Protein AF-A0A3F2V3H5-F1 (afdb_monomer)

Nearest PDB structures (foldseek):
  3ocj-assembly1_A  TM=2.989E-01  e=2.425E-01  Bordetella parapertussis
  8do6-assembly1_C  TM=6.227E-01  e=7.277E+00  Staphylococcus epidermidis RP62A

Radius of gyration: 15.34 Å; Cα contacts (8 Å, |Δi|>4): 176; chains: 1; bounding box: 36×42×34 Å

Sequence (128 aa):
MSLKWKCINAGDEHVKLETVQACLKQGGKVFFVIPRKYGEFFRNQLKRINRSEVMKVNNASLLDSVFYKFYLTYIFVLDELVSMRCPALGRALFVYHASWRYISTYDGELVEAGTQLKVTYNGKIVNP

Foldseek 3Di:
DDPDQDAAAQLPPPQDLVNVLVSQQQQHKYKFKWFPVCVVVLVVLLVLLVVLVVLVVPDPDPVSVVVSVVSVVVSVVVLVVVCVVTVRSSSVSVSCNVNVVFFPDKDWDADDVRRMIMIMTTGDHDDD

Solvent-accessible surface area (backbone atoms only — not comparable to full-atom values): 7044 Å² total; per-residue (Å²): 134,88,77,76,72,54,73,40,70,60,53,44,84,86,55,50,69,67,57,53,46,52,38,18,34,70,36,13,34,37,29,30,66,33,58,39,92,46,51,64,61,50,57,53,47,53,52,51,52,51,50,50,53,50,50,63,75,68,56,85,50,75,66,57,50,52,54,48,52,55,53,50,51,53,50,50,54,56,45,49,67,48,19,80,79,35,58,44,48,32,51,46,52,50,50,46,67,78,35,46,95,25,47,68,50,73,51,76,45,74,36,79,97,60,55,28,30,37,37,33,41,33,21,29,71,61,82,130

Structure (mmCIF, N/CA/C/O backbone):
data_AF-A0A3F2V3H5-F1
#
_entry.id   AF-A0A3F2V3H5-F1
#
loop_
_atom_site.group_PDB
_atom_site.id
_atom_site.type_symbol
_atom_site.label_atom_id
_atom_site.label_alt_id
_atom_site.label_comp_id
_atom_site.label_asym_id
_atom_site.label_entity_id
_atom_site.label_seq_id
_atom_site.pdbx_PDB_ins_code
_atom_site.Cartn_x
_atom_site.Cartn_y
_atom_site.Cartn_z
_atom_site.occupancy
_atom_site.B_iso_or_equiv
_atom_site.auth_seq_id
_atom_site.auth_comp_id
_atom_site.auth_asym_id
_atom_site.auth_atom_id
_atom_site.pdbx_PDB_model_num
ATOM 1 N N . MET A 1 1 ? -24.491 -17.400 5.958 1.00 38.06 1 MET A N 1
ATOM 2 C CA . MET A 1 1 ? -23.827 -17.573 4.645 1.00 38.06 1 MET A CA 1
ATOM 3 C C . MET A 1 1 ? -22.350 -17.233 4.799 1.00 38.06 1 MET A C 1
ATOM 5 O O . MET A 1 1 ? -22.034 -16.095 5.109 1.00 38.06 1 MET A O 1
ATOM 9 N N . SER A 1 2 ? -21.467 -18.225 4.670 1.00 36.59 2 SER A N 1
ATOM 10 C CA . SER A 1 2 ? -20.007 -18.063 4.756 1.00 36.59 2 SER A CA 1
ATOM 11 C C . SER A 1 2 ? -19.498 -17.352 3.497 1.00 36.59 2 SER A C 1
ATOM 13 O O . SER A 1 2 ? -19.507 -17.928 2.408 1.00 36.59 2 SER A O 1
ATOM 15 N N . LEU A 1 3 ? -19.129 -16.074 3.613 1.00 45.00 3 LEU A N 1
ATOM 16 C CA . LEU A 1 3 ? -18.491 -15.335 2.525 1.00 45.00 3 LEU A CA 1
ATOM 17 C C . LEU A 1 3 ? -17.091 -15.922 2.311 1.00 45.00 3 LEU A C 1
ATOM 19 O O . LEU A 1 3 ? -16.184 -15.708 3.111 1.00 45.00 3 LEU A O 1
ATOM 23 N N . LYS A 1 4 ? -16.924 -16.691 1.226 1.00 49.81 4 LYS A N 1
ATOM 24 C CA . LYS A 1 4 ? -15.611 -17.096 0.708 1.00 49.81 4 LYS A CA 1
ATOM 25 C C . LYS A 1 4 ? -14.751 -15.840 0.562 1.00 49.81 4 LYS A C 1
ATOM 27 O O . LYS 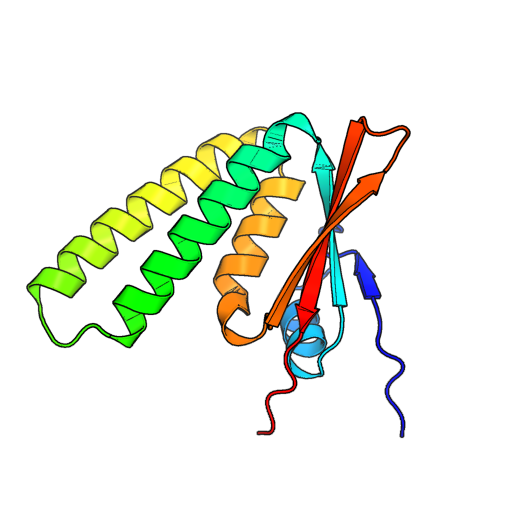A 1 4 ? -15.089 -14.95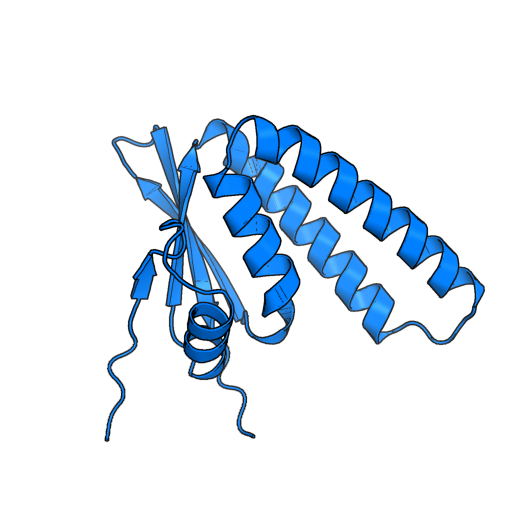1 -0.216 1.00 49.81 4 LYS A O 1
ATOM 32 N N . TRP A 1 5 ? -13.663 -15.792 1.320 1.00 54.19 5 TRP A N 1
ATOM 33 C CA . TRP A 1 5 ? -12.692 -14.707 1.403 1.00 54.19 5 TRP A CA 1
ATOM 34 C C . TRP A 1 5 ? -12.069 -14.457 0.028 1.00 54.19 5 TRP A C 1
ATOM 36 O O . TRP A 1 5 ? -11.098 -15.103 -0.365 1.00 54.19 5 TRP A O 1
ATOM 46 N N . LYS A 1 6 ? -12.692 -13.569 -0.754 1.00 72.56 6 LYS A N 1
ATOM 47 C CA . LYS A 1 6 ? -12.239 -13.228 -2.101 1.00 72.56 6 LYS A CA 1
ATOM 48 C C . LYS A 1 6 ? -10.897 -12.510 -1.987 1.00 72.56 6 LYS A C 1
ATOM 50 O O . LYS A 1 6 ? -10.797 -11.471 -1.343 1.00 72.56 6 LYS A O 1
ATOM 55 N N . CYS A 1 7 ? -9.875 -13.084 -2.610 1.00 81.69 7 CYS A N 1
ATOM 56 C CA . CYS A 1 7 ? -8.646 -12.378 -2.931 1.00 81.69 7 CYS A CA 1
ATOM 57 C C . CYS A 1 7 ? -8.885 -11.636 -4.252 1.00 81.69 7 CYS A C 1
ATOM 59 O O . CYS A 1 7 ? -9.161 -12.283 -5.262 1.00 81.69 7 CYS A O 1
ATOM 61 N N . ILE A 1 8 ? -8.864 -10.304 -4.238 1.00 87.31 8 ILE A N 1
ATOM 62 C CA . ILE A 1 8 ? -9.191 -9.475 -5.411 1.00 87.31 8 ILE A CA 1
ATOM 63 C C . ILE A 1 8 ? -7.911 -8.858 -5.974 1.00 87.31 8 ILE A C 1
ATOM 65 O O . ILE A 1 8 ? -7.131 -8.275 -5.222 1.00 87.31 8 ILE A O 1
ATOM 69 N N . ASN A 1 9 ? -7.713 -8.940 -7.292 1.00 87.88 9 ASN A N 1
ATOM 70 C CA . ASN A 1 9 ? -6.690 -8.147 -7.971 1.00 87.88 9 ASN A CA 1
ATOM 71 C C . ASN A 1 9 ? -7.170 -6.693 -8.062 1.00 87.88 9 ASN A C 1
ATOM 73 O O . ASN A 1 9 ? -7.990 -6.363 -8.911 1.00 87.88 9 ASN A O 1
ATOM 77 N N . ALA A 1 10 ? -6.687 -5.831 -7.173 1.00 83.38 10 ALA A N 1
ATOM 78 C CA . ALA A 1 10 ? -7.055 -4.418 -7.145 1.00 83.38 10 ALA A CA 1
ATOM 79 C C . ALA A 1 10 ? -6.167 -3.554 -8.062 1.00 83.38 10 ALA A C 1
ATOM 81 O O . ALA A 1 10 ? -6.391 -2.347 -8.171 1.00 83.38 10 ALA A O 1
ATOM 82 N N . GLY A 1 11 ? -5.186 -4.164 -8.741 1.00 78.81 11 GLY A N 1
ATOM 83 C CA . GLY A 1 11 ? -4.426 -3.529 -9.817 1.00 78.81 11 GLY A CA 1
ATOM 84 C C . GLY A 1 11 ? -5.246 -3.295 -11.090 1.00 78.81 11 GLY A C 1
ATOM 85 O O . GLY A 1 11 ? -4.874 -2.438 -11.881 1.00 78.81 11 GLY A O 1
ATOM 86 N N . ASP A 1 12 ? -6.366 -4.003 -11.261 1.00 78.25 12 ASP A N 1
ATOM 87 C CA . ASP A 1 12 ? -7.325 -3.763 -12.342 1.00 78.25 12 ASP A CA 1
ATOM 88 C C . ASP A 1 12 ? -8.042 -2.422 -12.113 1.00 78.25 12 ASP A C 1
ATOM 90 O O . ASP A 1 12 ? -8.656 -2.197 -11.061 1.00 78.25 12 ASP A O 1
ATOM 94 N N . GLU A 1 13 ? -7.940 -1.518 -13.088 1.00 70.31 13 GLU A N 1
ATOM 95 C CA . GLU A 1 13 ? -8.493 -0.164 -13.044 1.00 70.31 13 GLU A CA 1
ATOM 96 C C . GLU A 1 13 ? -10.020 -0.149 -12.884 1.00 70.31 13 GLU A C 1
ATOM 98 O O . GLU A 1 13 ? -10.563 0.786 -12.289 1.00 70.31 13 GLU A O 1
ATOM 103 N N . HIS A 1 14 ? -10.709 -1.212 -13.311 1.00 80.38 14 HIS A N 1
ATOM 104 C CA . HIS A 1 14 ? -12.164 -1.339 -13.214 1.00 80.38 14 HIS A CA 1
ATOM 105 C C . HIS A 1 14 ? -12.663 -1.648 -11.796 1.00 80.38 14 HIS A C 1
ATOM 107 O O . HIS A 1 14 ? -13.850 -1.476 -11.499 1.00 80.38 14 HIS A O 1
ATOM 113 N N . VAL A 1 15 ? -11.782 -2.085 -10.892 1.00 85.12 15 VAL A N 1
ATOM 114 C CA . VAL A 1 15 ? -12.157 -2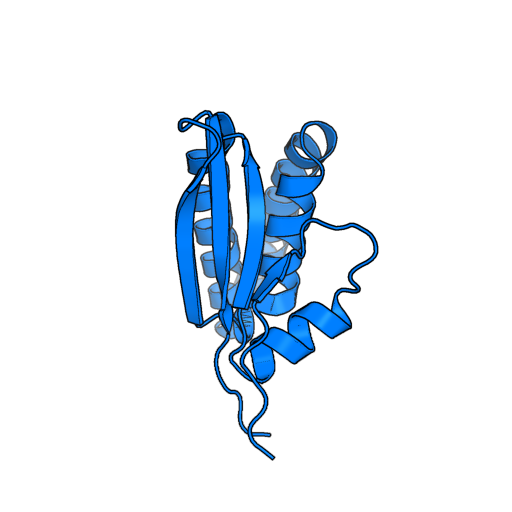.357 -9.500 1.00 85.12 15 VAL A CA 1
ATOM 115 C C . VAL A 1 15 ? -12.355 -1.034 -8.759 1.00 85.12 15 VAL A C 1
ATOM 117 O O . VAL A 1 15 ? -11.444 -0.227 -8.629 1.00 85.12 15 VAL A O 1
ATOM 120 N N . LYS A 1 16 ? -13.546 -0.767 -8.230 1.00 90.31 16 LYS A N 1
ATOM 121 C CA . LYS A 1 16 ? -13.787 0.497 -7.517 1.00 90.31 16 LYS A CA 1
ATOM 122 C C . LYS A 1 16 ? -13.207 0.470 -6.099 1.00 90.31 16 LYS A C 1
ATOM 124 O O . LYS A 1 16 ? -13.179 -0.586 -5.459 1.00 90.31 16 LYS A O 1
ATOM 129 N N . LEU A 1 17 ? -12.794 1.628 -5.577 1.00 90.44 17 LEU A N 1
ATOM 130 C CA . LEU A 1 17 ? -12.239 1.747 -4.222 1.00 90.44 17 LEU A CA 1
ATOM 131 C C . LEU A 1 17 ? -13.226 1.242 -3.158 1.00 90.44 17 LEU A C 1
ATOM 133 O O . LEU A 1 17 ? -12.823 0.567 -2.214 1.00 90.44 17 LEU A O 1
ATOM 137 N N . GLU A 1 18 ? -14.522 1.489 -3.337 1.00 91.62 18 GLU A N 1
ATOM 138 C CA . GLU A 1 18 ? -15.573 1.031 -2.426 1.00 91.62 18 GLU A CA 1
ATOM 139 C C . GLU A 1 18 ? -15.620 -0.499 -2.352 1.00 91.62 18 GLU A C 1
ATOM 141 O O . GLU A 1 18 ? -15.839 -1.068 -1.282 1.00 91.62 18 GLU A O 1
ATOM 146 N N . THR A 1 19 ? -15.354 -1.181 -3.472 1.00 91.19 19 THR A N 1
ATOM 147 C CA . THR A 1 19 ? -15.289 -2.652 -3.524 1.00 91.19 19 THR A CA 1
ATOM 148 C C . THR A 1 19 ? -14.077 -3.168 -2.754 1.00 91.19 19 THR A C 1
ATOM 150 O O . THR A 1 19 ? -14.185 -4.132 -1.994 1.00 91.19 19 THR A O 1
ATOM 153 N N . VAL A 1 20 ? -12.932 -2.498 -2.901 1.00 91.81 20 VAL A N 1
ATOM 154 C CA . VAL A 1 20 ? -11.706 -2.814 -2.157 1.00 91.81 20 VAL A CA 1
ATOM 155 C C . VAL A 1 20 ? -11.916 -2.635 -0.655 1.00 91.81 20 VAL A C 1
ATOM 157 O O . VAL A 1 20 ? -11.626 -3.543 0.123 1.00 91.81 20 VAL A O 1
ATOM 160 N N . GLN A 1 21 ? -12.477 -1.499 -0.242 1.00 92.50 21 GLN A N 1
ATOM 161 C CA . GLN A 1 21 ? -12.753 -1.213 1.162 1.00 92.50 21 GLN A CA 1
ATOM 162 C C . GLN A 1 21 ? -13.772 -2.189 1.756 1.00 92.50 21 GLN A C 1
ATOM 164 O O . GLN A 1 21 ? -13.579 -2.650 2.878 1.00 92.50 21 GLN A O 1
ATOM 169 N N . ALA A 1 22 ? -14.836 -2.533 1.023 1.00 90.25 22 ALA A N 1
ATOM 170 C CA . ALA A 1 22 ? -15.811 -3.527 1.467 1.00 90.25 22 ALA A CA 1
ATOM 171 C C . ALA A 1 22 ? -15.161 -4.905 1.673 1.00 90.25 22 ALA A C 1
ATOM 173 O O . ALA A 1 22 ? -15.390 -5.536 2.703 1.00 90.25 22 ALA A O 1
ATOM 174 N N . CYS A 1 23 ? -14.299 -5.332 0.741 1.00 90.88 23 CYS A N 1
ATOM 175 C CA . CYS A 1 23 ? -13.525 -6.566 0.869 1.00 90.88 23 CYS A CA 1
ATOM 176 C C . CYS A 1 23 ? -12.652 -6.549 2.134 1.00 90.88 23 CYS A C 1
ATOM 178 O O . CYS A 1 23 ? -12.738 -7.458 2.958 1.00 90.88 23 CYS A O 1
ATOM 180 N N . LEU A 1 24 ? -11.871 -5.482 2.334 1.00 92.25 24 LEU A N 1
ATOM 181 C CA . LEU A 1 24 ? -10.971 -5.341 3.482 1.00 92.25 24 LEU A CA 1
ATOM 182 C C . LEU A 1 24 ? -11.717 -5.279 4.826 1.00 92.25 24 LEU A C 1
ATOM 184 O O . LEU A 1 24 ? -11.283 -5.916 5.782 1.00 92.25 24 LEU A O 1
ATOM 188 N N . LYS A 1 25 ? -12.861 -4.583 4.905 1.00 91.06 25 LYS A N 1
ATOM 189 C CA . LYS A 1 25 ? -13.711 -4.510 6.115 1.00 91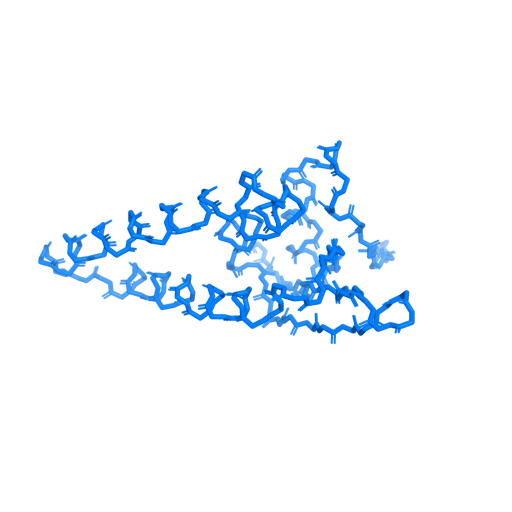.06 25 LYS A CA 1
ATOM 190 C C . LYS A 1 25 ? -14.278 -5.863 6.533 1.00 91.06 25 LYS A C 1
ATOM 192 O O . LYS A 1 25 ? -14.479 -6.107 7.718 1.00 91.06 25 LYS A O 1
ATOM 197 N N . GLN A 1 26 ? -14.531 -6.736 5.561 1.00 89.12 26 GLN A N 1
ATOM 198 C CA . GLN A 1 26 ? -14.965 -8.115 5.789 1.00 89.12 26 GLN A CA 1
ATOM 199 C C . GLN A 1 26 ? -13.779 -9.056 6.062 1.00 89.12 26 GLN A C 1
ATOM 201 O O . GLN A 1 26 ? -13.965 -10.262 6.181 1.00 89.12 26 GLN A O 1
ATOM 206 N N . GLY A 1 27 ? -12.561 -8.508 6.155 1.00 88.56 27 GLY A N 1
ATOM 207 C CA . GLY A 1 27 ? -11.316 -9.231 6.386 1.00 88.56 27 GLY A CA 1
ATOM 208 C C . GLY A 1 27 ? -10.736 -9.928 5.143 1.00 88.56 27 GLY A C 1
ATOM 209 O O . GLY A 1 27 ? -9.753 -10.662 5.246 1.00 88.56 27 GLY A O 1
ATOM 210 N N . GLY A 1 28 ? -11.309 -9.699 3.960 1.00 91.38 28 GLY A N 1
ATOM 211 C CA . GLY A 1 28 ? -10.811 -10.229 2.693 1.00 91.38 28 GLY A CA 1
ATOM 212 C C . GLY A 1 28 ? -9.409 -9.728 2.328 1.00 91.38 28 GLY A C 1
ATOM 213 O O . GLY A 1 28 ? -8.784 -8.949 3.049 1.00 91.38 28 GLY A O 1
ATOM 214 N N . LYS A 1 29 ? -8.897 -10.187 1.184 1.00 92.81 29 LYS A N 1
ATOM 215 C CA . LYS A 1 29 ? -7.551 -9.839 0.710 1.00 92.81 29 LYS A CA 1
ATOM 216 C C . LYS A 1 29 ? -7.635 -9.080 -0.603 1.00 92.81 29 LYS A C 1
ATOM 218 O O . LYS A 1 29 ? -8.435 -9.423 -1.474 1.00 92.81 29 LYS A O 1
ATOM 223 N N . VAL A 1 30 ? -6.783 -8.080 -0.778 1.00 93.62 30 VAL A N 1
ATOM 224 C CA . VAL A 1 30 ? -6.606 -7.416 -2.075 1.00 93.62 30 VAL A CA 1
ATOM 225 C C . VAL A 1 30 ? -5.138 -7.402 -2.435 1.00 93.62 30 VAL A C 1
ATOM 227 O O . VAL A 1 30 ? -4.301 -7.220 -1.558 1.00 93.62 30 VAL A O 1
ATOM 230 N N . PHE A 1 31 ? -4.813 -7.613 -3.704 1.00 94.38 31 PHE A N 1
ATOM 231 C CA . PHE A 1 31 ? -3.429 -7.619 -4.149 1.00 94.38 31 PHE A CA 1
ATOM 232 C C . PHE A 1 31 ? -3.189 -6.720 -5.354 1.00 94.38 31 PHE A C 1
ATOM 234 O O . PHE A 1 31 ? -4.093 -6.435 -6.138 1.00 94.38 31 PHE A O 1
ATOM 241 N N . PHE A 1 32 ? -1.935 -6.309 -5.480 1.00 94.12 32 PHE A N 1
ATOM 242 C CA . PHE A 1 32 ? -1.383 -5.509 -6.561 1.00 94.12 32 PHE A CA 1
ATOM 243 C C . PHE A 1 32 ? -0.108 -6.180 -7.035 1.00 94.12 32 PHE A C 1
ATOM 245 O O . PHE A 1 32 ? 0.636 -6.737 -6.229 1.00 94.12 32 PHE A O 1
ATOM 252 N N . VAL A 1 33 ? 0.171 -6.093 -8.326 1.00 94.06 33 VAL A N 1
ATOM 253 C CA . VAL A 1 33 ? 1.433 -6.561 -8.889 1.00 94.06 33 VAL A CA 1
ATOM 254 C C . VAL A 1 33 ? 2.215 -5.340 -9.345 1.00 94.06 33 VAL A C 1
ATOM 256 O O . VAL A 1 33 ? 1.730 -4.551 -10.152 1.00 94.06 33 VAL A O 1
ATOM 259 N N . ILE A 1 34 ? 3.404 -5.150 -8.776 1.00 93.56 34 ILE A N 1
ATOM 260 C CA . ILE A 1 34 ? 4.277 -4.009 -9.065 1.00 93.56 34 ILE A CA 1
ATOM 261 C C . ILE A 1 34 ? 5.671 -4.494 -9.478 1.00 93.56 34 ILE A C 1
ATOM 263 O O . ILE A 1 34 ? 6.109 -5.558 -9.039 1.00 93.56 34 ILE A O 1
ATOM 267 N N . PRO A 1 35 ? 6.431 -3.725 -10.275 1.00 93.38 35 PRO A N 1
ATOM 268 C CA . PRO A 1 35 ? 7.812 -4.079 -10.586 1.00 93.38 35 PRO A CA 1
ATOM 269 C C . PRO A 1 35 ? 8.677 -4.135 -9.320 1.00 93.38 35 PRO A C 1
ATOM 271 O O . PRO A 1 35 ? 8.663 -3.204 -8.508 1.00 93.38 35 PRO A O 1
ATOM 274 N N . ARG A 1 36 ? 9.502 -5.181 -9.175 1.00 93.12 36 ARG A N 1
ATOM 275 C CA . ARG A 1 36 ? 10.337 -5.405 -7.978 1.00 93.12 36 ARG A CA 1
ATOM 276 C C . ARG A 1 36 ? 11.243 -4.222 -7.640 1.00 93.12 36 ARG A C 1
ATOM 278 O O . ARG A 1 36 ? 11.458 -3.948 -6.460 1.00 93.12 36 ARG A O 1
ATOM 285 N N . LYS A 1 37 ? 11.738 -3.496 -8.652 1.00 93.19 37 LYS A N 1
ATOM 286 C CA . LYS A 1 37 ? 12.592 -2.305 -8.474 1.00 93.19 37 LYS A CA 1
ATOM 287 C C . LYS A 1 37 ? 11.959 -1.220 -7.592 1.00 93.19 37 LYS A C 1
ATOM 289 O O . LYS A 1 37 ? 12.683 -0.428 -7.005 1.00 93.19 37 LYS A O 1
ATOM 294 N N . TYR A 1 38 ? 10.630 -1.200 -7.464 1.00 91.94 38 TYR A N 1
ATOM 295 C CA . TYR A 1 38 ? 9.917 -0.256 -6.604 1.00 91.94 38 TYR A CA 1
ATOM 296 C C . TYR A 1 38 ? 9.587 -0.802 -5.210 1.00 91.94 38 TYR A C 1
ATOM 298 O O . TYR A 1 38 ? 9.021 -0.074 -4.400 1.00 91.94 38 TYR A O 1
ATOM 306 N N . GLY A 1 39 ? 9.933 -2.053 -4.894 1.00 90.62 39 GLY A N 1
ATOM 307 C CA . GLY A 1 39 ? 9.538 -2.692 -3.636 1.00 90.62 39 GLY A CA 1
ATOM 308 C C . GLY A 1 39 ? 10.055 -1.968 -2.388 1.00 90.62 39 GLY A C 1
ATOM 309 O O . GLY A 1 39 ? 9.341 -1.863 -1.394 1.00 90.62 39 GLY A O 1
ATOM 310 N N . GLU A 1 40 ? 11.274 -1.424 -2.430 1.00 91.06 40 GLU A N 1
ATOM 311 C CA . GLU A 1 40 ? 11.814 -0.640 -1.315 1.00 91.06 40 GLU A CA 1
ATOM 312 C C . GLU A 1 40 ? 11.121 0.719 -1.169 1.00 91.06 40 GLU A C 1
ATOM 314 O O . GLU A 1 40 ? 10.697 1.073 -0.067 1.00 91.06 40 GLU A O 1
ATOM 319 N N . PHE A 1 41 ? 10.944 1.445 -2.277 1.00 90.75 41 PHE A N 1
ATOM 320 C CA . PHE A 1 41 ? 10.195 2.703 -2.296 1.00 90.75 41 PHE A CA 1
ATOM 321 C C . PHE A 1 41 ? 8.788 2.510 -1.726 1.00 90.75 41 PHE A C 1
ATOM 323 O O . PHE A 1 41 ? 8.380 3.240 -0.827 1.00 90.75 41 PHE A O 1
ATOM 330 N N . PHE A 1 42 ? 8.093 1.470 -2.188 1.00 91.69 42 PHE A N 1
ATOM 331 C CA . PHE A 1 42 ? 6.767 1.100 -1.721 1.00 91.69 42 PHE A CA 1
ATOM 332 C C . PHE A 1 42 ? 6.735 0.890 -0.200 1.00 91.69 42 PHE A C 1
ATOM 334 O O . PHE A 1 42 ? 5.957 1.543 0.492 1.00 91.69 42 PHE A O 1
ATOM 341 N N . ARG A 1 43 ? 7.636 0.064 0.355 1.00 91.44 43 ARG A N 1
ATOM 342 C CA . ARG A 1 43 ? 7.727 -0.156 1.814 1.00 91.44 43 ARG A CA 1
ATOM 343 C C . ARG A 1 43 ? 7.995 1.132 2.590 1.00 91.44 43 ARG A C 1
ATOM 345 O O . ARG A 1 43 ? 7.429 1.331 3.665 1.00 91.44 43 ARG A O 1
ATOM 352 N N . ASN A 1 44 ? 8.857 1.999 2.066 1.00 91.44 44 ASN A N 1
ATOM 353 C CA . ASN A 1 44 ? 9.154 3.282 2.695 1.00 91.44 44 ASN A CA 1
ATOM 354 C C . ASN A 1 44 ? 7.940 4.218 2.671 1.00 91.44 44 ASN A C 1
ATOM 356 O O . ASN A 1 44 ? 7.689 4.889 3.671 1.00 91.44 44 ASN A O 1
ATOM 360 N N . GLN A 1 45 ? 7.147 4.216 1.598 1.00 90.75 45 GLN A N 1
ATOM 361 C CA . GLN A 1 45 ? 5.905 4.988 1.551 1.00 90.75 45 GLN A CA 1
ATOM 362 C C . GLN A 1 45 ? 4.850 4.458 2.515 1.00 90.75 45 GLN A C 1
ATOM 364 O O . GLN A 1 45 ? 4.272 5.248 3.256 1.00 90.75 45 GLN A O 1
ATOM 369 N N . LEU A 1 46 ? 4.679 3.137 2.633 1.00 91.06 46 LEU A N 1
ATOM 370 C CA . LEU A 1 46 ? 3.767 2.574 3.636 1.00 91.06 46 LEU A CA 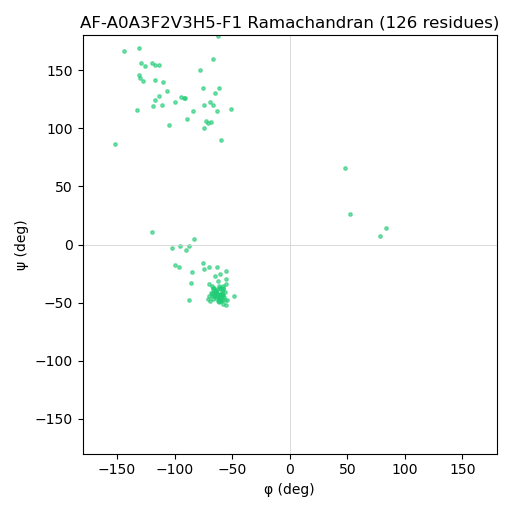1
ATOM 371 C C . LEU A 1 46 ? 4.120 3.033 5.058 1.00 91.06 46 LEU A C 1
ATOM 373 O O . LEU A 1 46 ? 3.231 3.372 5.837 1.00 91.06 46 LEU A O 1
ATOM 377 N N . LYS A 1 47 ? 5.417 3.090 5.394 1.00 91.06 47 LYS A N 1
ATOM 378 C CA . LYS A 1 47 ? 5.888 3.604 6.691 1.00 91.06 47 LYS A CA 1
ATOM 379 C C . LYS A 1 47 ? 5.554 5.086 6.880 1.00 91.06 47 LYS A C 1
ATOM 381 O O . LYS A 1 47 ? 5.155 5.473 7.977 1.00 91.06 47 LYS A O 1
ATOM 386 N N . ARG A 1 48 ? 5.711 5.906 5.837 1.00 90.31 48 ARG A N 1
ATOM 387 C CA . ARG A 1 48 ? 5.392 7.343 5.869 1.00 90.31 48 ARG A CA 1
ATOM 388 C C . ARG A 1 48 ? 3.893 7.581 6.032 1.00 90.31 48 ARG A C 1
ATOM 390 O O . ARG A 1 48 ? 3.518 8.329 6.927 1.00 90.31 48 ARG A O 1
ATOM 397 N N . ILE A 1 49 ? 3.062 6.875 5.261 1.00 88.69 49 ILE A N 1
ATOM 398 C CA . ILE A 1 49 ? 1.596 6.921 5.370 1.00 88.69 49 ILE A CA 1
ATOM 399 C C . ILE A 1 49 ? 1.148 6.454 6.761 1.00 88.69 49 ILE A C 1
ATOM 401 O O . ILE A 1 49 ? 0.324 7.092 7.406 1.00 88.69 49 ILE A O 1
ATOM 405 N N . ASN A 1 50 ? 1.731 5.371 7.283 1.00 88.06 50 ASN A N 1
ATOM 406 C CA . ASN A 1 50 ? 1.415 4.904 8.632 1.00 88.06 50 ASN A CA 1
ATOM 407 C C . ASN A 1 50 ? 1.749 5.970 9.688 1.00 88.06 50 ASN A C 1
ATOM 409 O O . ASN A 1 50 ? 0.952 6.244 10.579 1.00 88.06 50 ASN A O 1
ATOM 413 N N . ARG A 1 51 ? 2.912 6.622 9.564 1.00 86.81 51 ARG A N 1
ATOM 414 C CA . ARG A 1 51 ? 3.300 7.722 10.453 1.00 86.81 51 ARG A CA 1
ATOM 415 C C . ARG A 1 51 ? 2.338 8.907 10.341 1.00 86.81 51 ARG A C 1
ATOM 417 O O . ARG A 1 51 ? 1.962 9.451 11.376 1.00 86.81 51 ARG A O 1
ATOM 424 N N . SER A 1 52 ? 1.931 9.300 9.132 1.00 85.50 52 SER A N 1
ATOM 425 C CA . SER A 1 52 ? 1.005 10.422 8.940 1.00 85.50 52 SER A CA 1
ATOM 426 C C . SER A 1 52 ? -0.381 10.125 9.508 1.00 85.50 52 SER A C 1
ATOM 428 O O . SER A 1 52 ? -0.940 10.974 10.196 1.00 85.50 52 SER A O 1
ATOM 430 N N . GLU A 1 53 ? -0.920 8.924 9.292 1.00 84.19 53 GLU A N 1
ATOM 431 C CA . GLU A 1 53 ? -2.219 8.524 9.849 1.00 84.19 53 GLU A CA 1
ATOM 432 C C . GLU A 1 53 ? -2.183 8.437 11.383 1.00 84.19 53 GLU A C 1
ATOM 434 O O . GLU A 1 53 ? -3.119 8.881 12.047 1.00 84.19 53 GLU A O 1
ATOM 439 N N . VAL A 1 54 ? -1.077 7.966 11.971 1.00 83.75 54 VAL A N 1
ATOM 440 C CA . VAL A 1 54 ? -0.883 7.986 13.432 1.00 83.75 54 VAL A CA 1
ATOM 441 C C . VAL A 1 54 ? -0.802 9.420 13.968 1.00 83.75 54 VAL A C 1
ATOM 443 O O . VAL A 1 54 ? -1.463 9.731 14.957 1.00 83.75 54 VAL A O 1
ATOM 446 N N . MET A 1 55 ? -0.054 10.315 13.311 1.00 80.50 55 MET A N 1
ATOM 447 C CA . MET A 1 55 ? -0.010 11.737 13.686 1.00 80.50 55 MET A CA 1
ATOM 448 C C . MET A 1 55 ? -1.403 12.372 13.625 1.00 80.50 55 MET A C 1
ATOM 450 O O . MET A 1 55 ? -1.805 13.059 14.556 1.00 80.50 55 MET A O 1
ATOM 454 N N . LYS A 1 56 ? -2.178 12.086 12.574 1.00 80.88 56 LYS A N 1
ATOM 455 C CA . LYS A 1 56 ? -3.555 12.573 12.422 1.00 80.88 56 LYS A CA 1
ATOM 456 C C . LYS A 1 56 ? -4.462 12.134 13.569 1.00 80.88 56 LYS A C 1
ATOM 458 O O . LYS A 1 56 ? -5.240 12.944 14.057 1.00 80.88 56 LYS A O 1
ATOM 463 N N . VAL A 1 57 ? -4.393 10.863 13.969 1.00 80.69 57 VAL A N 1
ATOM 464 C CA . VAL A 1 57 ? -5.217 10.316 15.061 1.00 80.69 57 VAL A CA 1
ATOM 465 C C . VAL A 1 57 ? -4.834 10.924 16.411 1.00 80.69 57 VAL A C 1
ATOM 467 O O . VAL A 1 57 ? -5.714 11.178 17.227 1.00 80.69 57 VAL A O 1
ATOM 470 N N . ASN A 1 58 ? -3.548 11.195 16.627 1.00 75.06 58 ASN A N 1
ATOM 471 C CA . ASN A 1 58 ? -3.031 11.702 17.899 1.00 75.06 58 ASN A CA 1
ATOM 472 C C . ASN A 1 58 ? -3.008 13.240 18.000 1.00 75.06 58 ASN A C 1
ATOM 474 O O . ASN A 1 58 ? -2.645 13.774 19.047 1.00 75.06 58 ASN A O 1
ATOM 478 N N . ASN A 1 59 ? -3.356 13.964 16.933 1.00 67.50 59 ASN A N 1
ATOM 479 C CA . ASN A 1 59 ? -3.201 15.417 16.862 1.00 67.50 59 ASN A CA 1
ATOM 480 C C . ASN A 1 59 ? -4.192 16.163 17.768 1.00 67.50 59 ASN A C 1
ATOM 482 O O . ASN A 1 59 ? -5.358 16.335 17.417 1.00 67.50 59 ASN A O 1
ATOM 486 N N . ALA A 1 60 ? -3.690 16.681 18.893 1.00 60.50 60 ALA A N 1
ATOM 487 C CA . ALA A 1 60 ? -4.423 17.569 19.798 1.00 60.50 60 ALA A CA 1
ATOM 488 C C . ALA A 1 60 ? -4.082 19.064 19.606 1.00 60.50 60 ALA A C 1
ATOM 490 O O . ALA A 1 60 ? -4.850 19.918 20.045 1.00 60.50 60 ALA A O 1
ATOM 491 N N . SER A 1 61 ? -2.955 19.401 18.956 1.00 73.44 61 SER A N 1
ATOM 492 C CA . SER A 1 61 ? -2.452 20.781 18.842 1.00 73.44 61 SER A CA 1
ATOM 493 C C . SER A 1 61 ? -2.479 21.343 17.410 1.00 73.44 61 SER A C 1
ATOM 495 O O . SER A 1 61 ? -2.422 20.618 16.412 1.00 73.44 61 SER A O 1
ATOM 497 N N . LEU A 1 62 ? -2.557 22.675 17.301 1.00 70.50 62 LEU A N 1
ATOM 498 C CA . LEU A 1 62 ? -2.654 23.396 16.025 1.00 70.50 62 LEU A CA 1
ATOM 499 C C . LEU A 1 62 ? -1.348 23.341 15.207 1.00 70.50 62 LEU A C 1
ATOM 501 O O . LEU A 1 62 ? -1.393 23.257 13.980 1.00 70.50 62 LEU A O 1
ATOM 505 N N . LEU A 1 63 ? -0.191 23.339 15.878 1.00 71.81 63 LEU A N 1
ATOM 506 C CA . LEU A 1 63 ? 1.128 23.223 15.244 1.00 71.81 63 LEU A CA 1
ATOM 507 C C . LEU A 1 63 ? 1.334 21.839 14.624 1.00 71.81 63 LEU A C 1
ATOM 509 O O . LEU A 1 63 ? 1.743 21.740 13.465 1.00 71.81 63 LEU A O 1
ATOM 513 N N . ASP A 1 64 ? 0.967 20.776 15.340 1.00 70.19 64 ASP A N 1
ATOM 514 C CA . ASP A 1 64 ? 1.088 19.411 14.823 1.00 70.19 64 ASP A CA 1
ATOM 515 C C . ASP A 1 64 ? 0.161 19.173 13.617 1.00 70.19 64 ASP A C 1
ATOM 517 O O . ASP A 1 64 ? 0.477 18.391 12.719 1.00 70.19 64 ASP A O 1
ATOM 521 N N . SER A 1 65 ? -0.957 19.907 13.532 1.00 74.69 65 SER A N 1
ATOM 522 C CA . SER A 1 65 ? -1.846 19.921 12.362 1.00 74.69 65 SER A CA 1
ATOM 523 C C . SER A 1 65 ? -1.191 20.550 11.126 1.00 74.69 65 SER A C 1
ATOM 525 O O . SER A 1 65 ? -1.352 20.047 10.011 1.00 74.69 65 SER A O 1
ATOM 527 N N . VAL A 1 66 ? -0.406 21.618 11.301 1.00 80.88 66 VAL A N 1
ATOM 528 C CA . VAL A 1 66 ? 0.340 22.259 10.205 1.00 80.88 66 VAL A CA 1
ATOM 529 C C . VAL A 1 66 ? 1.466 21.350 9.715 1.00 80.88 66 VAL A C 1
ATOM 531 O O . VAL A 1 66 ? 1.551 21.084 8.514 1.00 80.88 66 VAL A O 1
ATOM 534 N N . PHE A 1 67 ? 2.280 20.805 10.625 1.00 78.62 67 PHE A N 1
ATOM 535 C CA . PHE A 1 67 ? 3.329 19.842 10.267 1.00 78.62 67 PHE A CA 1
ATOM 536 C C . PHE A 1 67 ? 2.757 18.602 9.579 1.00 78.62 67 PHE A C 1
ATOM 538 O O . PHE A 1 67 ? 3.303 18.154 8.571 1.00 78.62 67 PHE A O 1
ATOM 545 N N . TYR A 1 68 ? 1.625 18.090 10.069 1.00 81.81 68 TYR A N 1
ATOM 546 C CA . TYR A 1 68 ? 0.895 17.004 9.422 1.00 81.81 68 TYR A CA 1
ATOM 547 C C . TYR A 1 68 ? 0.526 17.346 7.972 1.00 81.81 68 TYR A C 1
ATOM 549 O O . TYR A 1 68 ? 0.798 16.549 7.077 1.00 81.81 68 TYR A O 1
ATOM 557 N N . LYS A 1 69 ? -0.037 18.534 7.713 1.00 82.94 69 LYS A N 1
ATOM 558 C CA . LYS A 1 69 ? -0.408 18.958 6.352 1.00 82.94 69 LYS A CA 1
ATOM 559 C C . LYS A 1 69 ? 0.804 19.044 5.423 1.00 82.94 69 LYS A C 1
ATOM 561 O O . LYS A 1 69 ? 0.744 18.515 4.319 1.00 82.94 69 LYS A O 1
ATOM 566 N N . PHE A 1 70 ? 1.910 19.648 5.867 1.00 85.12 70 PHE A N 1
ATOM 567 C CA . PHE A 1 70 ? 3.143 19.702 5.070 1.00 85.12 70 PHE A CA 1
ATOM 568 C C . PHE A 1 70 ? 3.699 18.306 4.771 1.00 85.12 70 PHE A C 1
ATOM 570 O O . PHE A 1 70 ? 4.077 18.017 3.636 1.00 85.12 70 PHE A O 1
ATOM 577 N N . TYR A 1 71 ? 3.718 17.429 5.775 1.00 83.56 71 TYR A N 1
ATOM 578 C CA . TYR A 1 71 ? 4.200 16.061 5.625 1.00 83.56 71 TYR A CA 1
ATOM 579 C C . TYR A 1 71 ? 3.324 15.239 4.670 1.00 83.56 71 TYR A C 1
ATOM 581 O O . TYR A 1 71 ? 3.844 14.494 3.843 1.00 83.56 71 TYR A O 1
ATOM 589 N N . LEU A 1 72 ? 2.004 15.426 4.729 1.00 84.50 72 LEU A N 1
ATOM 590 C CA . LEU A 1 72 ? 1.052 14.788 3.825 1.00 84.50 72 LEU A CA 1
ATOM 591 C C . LEU A 1 72 ? 1.261 15.244 2.374 1.00 84.50 72 LEU A C 1
ATOM 593 O O . LEU A 1 72 ? 1.339 14.410 1.475 1.00 84.50 72 LEU A O 1
ATOM 597 N N . THR A 1 73 ? 1.428 16.549 2.144 1.00 86.69 73 THR A N 1
ATOM 598 C CA . THR A 1 73 ? 1.740 17.090 0.812 1.00 86.69 73 THR A CA 1
ATOM 599 C C . THR A 1 73 ? 3.047 16.519 0.265 1.00 86.69 73 THR A C 1
ATOM 601 O O . THR A 1 73 ? 3.109 16.131 -0.899 1.00 86.69 73 THR A O 1
ATOM 604 N N . TYR A 1 74 ? 4.086 16.413 1.099 1.00 86.62 74 TYR A N 1
ATOM 605 C CA . TYR A 1 74 ? 5.354 15.791 0.713 1.00 86.62 74 TYR A CA 1
ATOM 606 C C . TYR A 1 74 ? 5.175 14.334 0.256 1.00 86.62 74 TYR A C 1
ATOM 608 O O . TYR A 1 74 ? 5.739 13.946 -0.768 1.00 86.62 74 TYR A O 1
ATOM 616 N N . ILE A 1 75 ? 4.371 13.541 0.975 1.00 85.94 75 ILE A N 1
ATOM 617 C CA . ILE A 1 75 ? 4.055 12.160 0.581 1.00 85.94 75 ILE A CA 1
ATOM 618 C C . ILE A 1 75 ? 3.338 12.148 -0.773 1.00 85.94 75 ILE A C 1
ATOM 620 O O . ILE A 1 75 ? 3.794 11.455 -1.679 1.00 85.94 75 ILE A O 1
ATOM 624 N N . PHE A 1 76 ? 2.295 12.969 -0.946 1.00 84.75 76 PHE A N 1
ATOM 625 C CA . PHE A 1 76 ? 1.537 13.035 -2.200 1.00 84.75 76 PHE A CA 1
ATOM 626 C C . PHE A 1 76 ? 2.403 13.406 -3.404 1.00 84.75 76 PHE A C 1
ATOM 628 O O . PHE A 1 76 ? 2.286 12.771 -4.445 1.00 84.75 76 PHE A O 1
ATOM 635 N N . VAL A 1 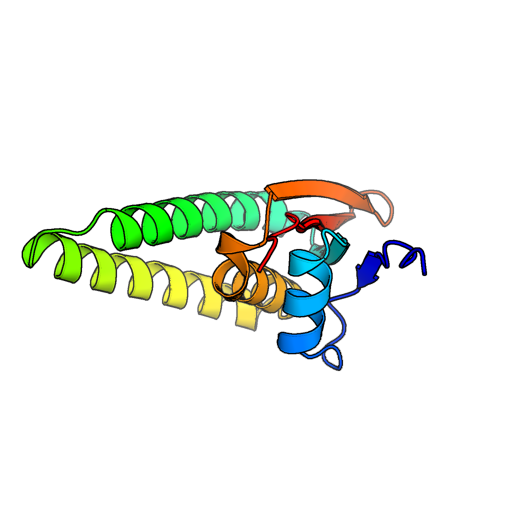77 ? 3.304 14.382 -3.273 1.00 86.19 77 VAL A N 1
ATOM 636 C CA . VAL A 1 77 ? 4.209 14.764 -4.370 1.00 86.19 77 VAL A CA 1
ATOM 637 C C . VAL A 1 77 ? 5.119 13.601 -4.765 1.00 86.19 77 VAL A C 1
ATOM 639 O O . VAL A 1 77 ? 5.308 13.336 -5.952 1.00 86.19 77 VAL A O 1
ATOM 642 N N . LEU A 1 78 ? 5.685 12.889 -3.787 1.00 84.19 78 LEU A N 1
ATOM 643 C CA . LEU A 1 78 ? 6.535 11.736 -4.076 1.00 84.19 78 LEU A CA 1
ATOM 644 C C . LEU A 1 78 ? 5.759 10.589 -4.719 1.00 84.19 78 LEU A C 1
ATOM 646 O O . LEU A 1 78 ? 6.276 9.945 -5.632 1.00 84.19 78 LEU A O 1
ATOM 650 N N . ASP A 1 79 ? 4.548 10.331 -4.239 1.00 85.44 79 ASP A N 1
ATOM 651 C CA . ASP A 1 79 ? 3.697 9.282 -4.781 1.00 85.44 79 ASP A CA 1
ATOM 652 C C . ASP A 1 79 ? 3.282 9.622 -6.213 1.00 85.44 79 ASP A C 1
ATOM 654 O O . ASP A 1 79 ? 3.424 8.772 -7.088 1.00 85.44 79 ASP A O 1
ATOM 658 N N . GLU A 1 80 ? 2.894 10.866 -6.496 1.00 84.44 80 GLU A N 1
ATOM 659 C CA . GLU A 1 80 ? 2.507 11.330 -7.833 1.00 84.44 80 GLU A CA 1
ATOM 660 C C . GL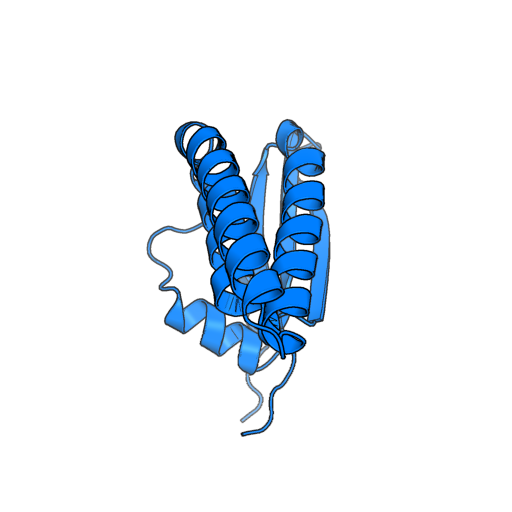U A 1 80 ? 3.654 11.180 -8.848 1.00 84.44 80 GLU A C 1
ATOM 662 O O . GLU A 1 80 ? 3.485 10.575 -9.910 1.00 84.44 80 GLU A O 1
ATOM 667 N N . LEU A 1 81 ? 4.864 11.635 -8.496 1.00 86.00 81 LEU A N 1
ATOM 668 C CA . LEU A 1 81 ? 6.051 11.539 -9.359 1.00 86.00 81 LEU A CA 1
ATOM 669 C C . LEU A 1 81 ? 6.382 10.098 -9.768 1.00 86.00 81 LEU A C 1
ATOM 671 O O . LEU A 1 81 ? 6.850 9.851 -10.884 1.00 86.00 81 LEU A O 1
ATOM 675 N N . VAL A 1 82 ? 6.168 9.138 -8.867 1.00 81.50 82 VAL A N 1
ATOM 676 C CA . VAL A 1 82 ? 6.429 7.723 -9.149 1.00 81.50 82 VAL A CA 1
ATOM 677 C C . VAL A 1 82 ? 5.226 7.058 -9.825 1.00 81.50 82 VAL A C 1
ATOM 679 O O . VAL A 1 82 ? 5.422 6.215 -10.704 1.00 81.50 82 VAL A O 1
ATOM 682 N N . SER A 1 83 ? 4.003 7.473 -9.496 1.00 80.81 83 SER A N 1
ATOM 683 C CA . SER A 1 83 ? 2.756 6.982 -10.099 1.00 80.81 83 SER A CA 1
ATOM 684 C C . SER A 1 83 ? 2.686 7.278 -11.592 1.00 80.81 83 SER A C 1
ATOM 686 O O . SER A 1 83 ? 2.314 6.393 -12.358 1.00 80.81 83 SER A O 1
ATOM 688 N N . MET A 1 84 ? 3.170 8.449 -12.026 1.00 85.19 84 MET A N 1
ATOM 689 C CA . MET A 1 84 ? 3.321 8.780 -13.451 1.00 85.19 84 MET A CA 1
ATOM 690 C C . MET A 1 84 ? 4.164 7.750 -14.223 1.00 85.19 84 MET A C 1
ATOM 692 O O . MET A 1 84 ? 3.972 7.558 -15.420 1.00 85.19 84 MET A O 1
ATOM 696 N N . ARG A 1 85 ? 5.115 7.082 -13.555 1.00 87.44 85 ARG A N 1
ATOM 697 C CA . ARG A 1 85 ? 5.987 6.060 -14.161 1.00 87.44 85 ARG A CA 1
ATOM 698 C C . ARG A 1 85 ? 5.482 4.633 -13.947 1.00 87.44 85 ARG A C 1
ATOM 700 O O . ARG A 1 85 ? 5.951 3.721 -14.623 1.00 87.44 85 ARG A O 1
ATOM 707 N N . CYS A 1 86 ? 4.602 4.420 -12.972 1.00 89.00 86 CYS A N 1
ATOM 708 C CA . CYS A 1 86 ? 4.089 3.109 -12.594 1.00 89.00 86 CYS A CA 1
ATOM 709 C C . CYS A 1 86 ? 2.672 3.245 -11.999 1.00 89.00 86 CYS A C 1
ATOM 711 O O . CYS A 1 86 ? 2.527 3.314 -10.773 1.00 89.00 86 CYS A O 1
ATOM 713 N N . PRO A 1 87 ? 1.619 3.247 -12.839 1.00 88.75 87 PRO A N 1
ATOM 714 C CA . PRO A 1 87 ? 0.238 3.432 -12.383 1.00 88.75 87 PRO A CA 1
ATOM 715 C C . PRO A 1 87 ? -0.208 2.393 -11.346 1.00 88.75 87 PRO A C 1
ATOM 717 O O . PRO A 1 87 ? -0.854 2.734 -10.358 1.00 88.75 87 PRO A O 1
ATOM 720 N N . ALA A 1 88 ? 0.215 1.132 -11.506 1.00 88.88 88 ALA A N 1
ATOM 721 C CA . ALA A 1 88 ? -0.089 0.054 -10.562 1.00 88.88 88 ALA A CA 1
ATOM 722 C C . ALA A 1 88 ? 0.461 0.324 -9.149 1.00 88.88 88 ALA A C 1
ATOM 724 O O . ALA A 1 88 ? -0.199 0.021 -8.154 1.00 88.88 88 ALA A O 1
ATOM 725 N N . LEU A 1 89 ? 1.650 0.929 -9.050 1.00 90.88 89 LEU A N 1
ATOM 726 C CA . LEU A 1 89 ? 2.230 1.339 -7.772 1.00 90.88 89 LEU A CA 1
ATOM 727 C C . LEU A 1 89 ? 1.464 2.512 -7.164 1.00 90.88 89 LEU A C 1
ATOM 729 O O . LEU A 1 89 ? 1.154 2.472 -5.975 1.00 90.88 89 LEU A O 1
ATOM 733 N N . GLY A 1 90 ? 1.129 3.516 -7.975 1.00 89.75 90 GLY A N 1
ATOM 734 C CA . GLY A 1 90 ? 0.319 4.647 -7.529 1.00 89.75 90 GLY A CA 1
ATOM 735 C C . GLY A 1 90 ? -1.022 4.208 -6.966 1.00 89.75 90 GLY A C 1
ATOM 736 O O . GLY A 1 90 ? -1.407 4.590 -5.864 1.00 89.75 90 GLY A O 1
ATOM 737 N N . ARG A 1 91 ? -1.690 3.298 -7.672 1.00 89.44 91 ARG A N 1
ATOM 738 C CA . ARG A 1 91 ? -2.956 2.715 -7.238 1.00 89.44 91 ARG A CA 1
ATOM 739 C C . ARG A 1 91 ? -2.825 1.898 -5.953 1.00 89.44 91 ARG A C 1
ATOM 741 O O . ARG A 1 91 ? -3.685 2.018 -5.084 1.00 89.44 91 ARG A O 1
ATOM 748 N N . ALA A 1 92 ? -1.754 1.116 -5.799 1.00 92.69 92 ALA A N 1
ATOM 749 C CA . ALA A 1 92 ? -1.481 0.393 -4.557 1.00 92.69 92 ALA A CA 1
ATOM 750 C C . ALA A 1 92 ? -1.326 1.361 -3.367 1.00 92.69 92 ALA A C 1
ATOM 752 O O . ALA A 1 92 ? -1.990 1.198 -2.343 1.00 92.69 92 ALA A O 1
ATOM 753 N N . LEU A 1 93 ? -0.513 2.412 -3.525 1.00 92.12 93 LEU A N 1
ATOM 754 C CA . LEU A 1 93 ? -0.294 3.438 -2.498 1.00 92.12 93 LEU A CA 1
ATOM 755 C C . LEU A 1 93 ? -1.578 4.206 -2.164 1.00 92.12 93 LEU A C 1
ATOM 757 O O . LEU A 1 93 ? -1.910 4.359 -0.989 1.00 92.12 93 LEU A O 1
ATOM 761 N N . PHE A 1 94 ? -2.345 4.602 -3.180 1.00 90.00 94 PHE A N 1
ATOM 762 C CA . PHE A 1 94 ? -3.642 5.253 -3.011 1.00 90.00 94 PHE A CA 1
ATOM 763 C C . PHE A 1 94 ? -4.621 4.379 -2.221 1.00 90.00 94 PHE A C 1
ATOM 765 O O . PHE A 1 94 ? -5.232 4.842 -1.257 1.00 90.00 94 PHE A O 1
ATOM 772 N N . VAL A 1 95 ? -4.745 3.097 -2.579 1.00 91.94 95 VAL A N 1
ATOM 773 C CA . VAL A 1 95 ? -5.615 2.158 -1.861 1.00 91.94 95 VAL A CA 1
ATOM 774 C C . VAL A 1 95 ? -5.170 1.993 -0.415 1.00 91.94 95 VAL A C 1
ATOM 776 O O . VAL A 1 95 ? -6.023 2.001 0.475 1.00 91.94 95 VAL A O 1
ATOM 779 N N . TYR A 1 96 ? -3.864 1.866 -0.169 1.00 92.19 96 TYR A N 1
ATOM 780 C CA . TYR A 1 96 ? -3.337 1.775 1.187 1.00 92.19 96 TYR A CA 1
ATOM 781 C C . TYR A 1 96 ? -3.678 3.025 1.997 1.00 92.19 96 TYR A C 1
ATOM 783 O O . TYR A 1 96 ? -4.194 2.907 3.103 1.00 92.19 96 TYR A O 1
ATOM 791 N N . HIS A 1 97 ? -3.472 4.215 1.432 1.00 89.56 97 HIS A N 1
ATOM 792 C CA . HIS A 1 97 ? -3.799 5.476 2.089 1.00 89.56 97 HIS A CA 1
ATOM 793 C C . HIS A 1 97 ? -5.299 5.590 2.397 1.00 89.56 97 HIS A C 1
ATOM 795 O O . HIS A 1 97 ? -5.686 5.929 3.515 1.00 89.56 97 HIS A O 1
ATOM 801 N N . ALA A 1 98 ? -6.162 5.289 1.427 1.00 89.38 98 ALA A N 1
ATOM 802 C CA . ALA A 1 98 ? -7.609 5.423 1.574 1.00 89.38 98 ALA A CA 1
ATOM 803 C C . ALA A 1 98 ? -8.239 4.327 2.450 1.00 89.38 98 ALA A C 1
ATOM 805 O O . ALA A 1 98 ? -9.349 4.496 2.958 1.00 89.38 98 ALA A O 1
ATOM 806 N N . SER A 1 99 ? -7.559 3.191 2.615 1.00 92.31 99 SER A N 1
ATOM 807 C CA . SER A 1 99 ? -8.084 2.011 3.314 1.00 92.31 99 SER A CA 1
ATOM 808 C C . SER A 1 99 ? -7.259 1.619 4.537 1.00 92.31 99 SER A C 1
ATOM 810 O O . SER A 1 99 ? -7.505 0.554 5.096 1.00 92.31 99 SER A O 1
ATOM 812 N N . TRP A 1 100 ? -6.316 2.462 4.978 1.00 91.62 100 TRP A N 1
ATOM 813 C CA . TRP A 1 100 ? -5.335 2.157 6.028 1.00 91.62 100 TRP A CA 1
ATOM 814 C C . TRP A 1 100 ? -5.969 1.546 7.285 1.00 91.62 100 TRP A C 1
ATOM 816 O O . TRP A 1 100 ? -5.517 0.515 7.773 1.00 91.62 100 TRP A O 1
ATOM 826 N N . ARG A 1 101 ? -7.094 2.108 7.754 1.00 89.94 101 ARG A N 1
ATOM 827 C CA . ARG A 1 101 ? -7.821 1.625 8.947 1.00 89.94 101 ARG A CA 1
ATOM 828 C C . ARG A 1 101 ? -8.381 0.203 8.821 1.00 89.94 101 ARG A C 1
ATOM 830 O O . ARG A 1 101 ? -8.726 -0.402 9.834 1.00 89.94 101 ARG A O 1
ATOM 837 N N . TYR A 1 102 ? -8.518 -0.305 7.601 1.00 91.44 102 TYR A N 1
ATOM 838 C CA . TYR A 1 102 ? -9.084 -1.619 7.300 1.00 91.44 102 TYR A CA 1
ATOM 839 C C . TYR A 1 102 ? -8.012 -2.661 6.972 1.00 91.44 102 TYR A C 1
ATOM 841 O O . TYR A 1 102 ? -8.357 -3.815 6.745 1.00 91.44 102 TYR A O 1
ATOM 849 N N . ILE A 1 103 ? -6.734 -2.276 6.936 1.00 91.69 103 ILE A N 1
ATOM 850 C CA . ILE A 1 103 ? -5.616 -3.165 6.617 1.00 91.69 103 ILE A CA 1
ATOM 851 C C . ILE A 1 103 ? -4.953 -3.591 7.930 1.00 91.69 103 ILE A C 1
ATOM 853 O O . ILE A 1 103 ? -4.533 -2.753 8.723 1.00 91.69 103 ILE A O 1
ATOM 857 N N . SER A 1 104 ? -4.874 -4.899 8.175 1.00 86.25 104 SER A N 1
ATOM 858 C CA . SER A 1 104 ? -4.210 -5.467 9.355 1.00 86.25 104 SER A CA 1
ATOM 859 C C . SER A 1 104 ? -2.718 -5.682 9.113 1.00 86.25 104 SER A C 1
ATOM 861 O O . SER A 1 104 ? -1.888 -5.288 9.929 1.00 86.25 104 SER A O 1
ATOM 863 N N . THR A 1 105 ? -2.377 -6.286 7.976 1.00 85.88 105 THR A N 1
ATOM 864 C CA . THR A 1 105 ? -1.004 -6.563 7.547 1.00 85.88 105 THR A CA 1
ATOM 865 C C . THR A 1 105 ? -0.879 -6.414 6.034 1.00 85.88 105 THR A C 1
ATOM 867 O O . THR A 1 105 ? -1.877 -6.373 5.308 1.00 85.88 105 THR A O 1
ATOM 870 N N . TYR A 1 106 ? 0.359 -6.362 5.546 1.00 88.44 106 TYR A N 1
ATOM 871 C CA . TYR A 1 106 ? 0.644 -6.554 4.133 1.00 88.44 106 TYR A CA 1
ATOM 872 C C . TYR A 1 106 ? 1.760 -7.579 3.955 1.00 88.44 106 TYR A C 1
ATOM 874 O O . TYR A 1 106 ? 2.724 -7.586 4.719 1.00 88.44 106 TYR A O 1
ATOM 882 N N . ASP A 1 107 ? 1.632 -8.392 2.914 1.00 85.75 107 ASP A N 1
ATOM 883 C CA . ASP A 1 107 ? 2.623 -9.381 2.507 1.00 85.75 107 ASP A CA 1
ATOM 884 C C . ASP A 1 107 ? 3.147 -9.037 1.110 1.00 85.75 107 ASP A C 1
ATOM 886 O O . ASP A 1 107 ? 2.465 -8.382 0.318 1.00 85.75 107 ASP A O 1
ATOM 890 N N . GLY A 1 108 ? 4.367 -9.469 0.798 1.00 85.44 108 GLY A N 1
ATOM 891 C CA . GLY A 1 108 ? 4.969 -9.303 -0.522 1.00 85.44 108 GLY A CA 1
ATOM 892 C C . GLY A 1 108 ? 5.574 -10.614 -0.997 1.00 85.44 108 GLY A C 1
ATOM 893 O O . GLY A 1 108 ? 6.536 -11.084 -0.395 1.00 85.44 108 GLY A O 1
ATOM 894 N N . GLU A 1 109 ? 5.044 -11.181 -2.077 1.00 90.25 109 GLU A N 1
ATOM 895 C CA . GLU A 1 109 ? 5.592 -12.381 -2.716 1.00 90.25 109 GLU A CA 1
ATOM 896 C C . GLU A 1 109 ? 6.211 -12.036 -4.074 1.00 90.25 109 GLU A C 1
ATOM 898 O O . GLU A 1 109 ? 5.698 -11.199 -4.818 1.00 90.25 109 GLU A O 1
ATOM 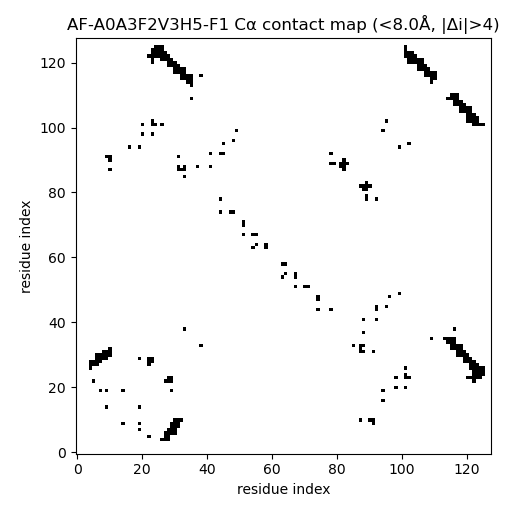903 N N . LEU A 1 110 ? 7.352 -12.646 -4.394 1.00 89.31 110 LEU A N 1
ATOM 904 C CA . LEU A 1 110 ? 7.973 -12.483 -5.706 1.00 89.31 110 LEU A CA 1
ATOM 905 C C . LEU A 1 110 ? 7.207 -13.307 -6.743 1.00 89.31 110 LEU A C 1
ATOM 907 O O . LEU A 1 110 ? 6.913 -14.476 -6.512 1.00 89.31 110 LEU A O 1
ATOM 911 N N . VAL A 1 111 ? 6.925 -12.705 -7.896 1.00 90.50 111 VAL A N 1
ATOM 912 C CA . VAL A 1 111 ? 6.233 -13.351 -9.022 1.00 90.50 111 VAL A CA 1
ATOM 913 C C . VAL A 1 111 ? 6.990 -13.103 -10.330 1.00 90.50 111 VAL A C 1
ATOM 915 O O . VAL A 1 111 ? 7.960 -12.341 -10.351 1.00 90.50 111 VAL A O 1
ATOM 918 N N . GLU A 1 112 ? 6.600 -13.807 -11.399 1.00 81.31 112 GLU A N 1
ATOM 919 C CA . GLU A 1 112 ? 7.233 -13.740 -12.730 1.00 81.31 112 GLU A CA 1
ATOM 920 C C . GLU A 1 112 ? 8.767 -13.842 -12.678 1.00 81.31 112 GLU A C 1
ATOM 922 O O . GLU A 1 112 ? 9.494 -12.878 -12.941 1.00 81.31 112 GLU A O 1
ATOM 927 N N . ALA A 1 113 ? 9.269 -15.007 -12.251 1.00 85.06 113 ALA A N 1
ATOM 928 C CA . ALA A 1 113 ? 10.703 -15.275 -12.081 1.00 85.06 113 ALA A CA 1
ATOM 929 C C . ALA A 1 113 ? 11.450 -14.222 -11.223 1.00 85.06 113 ALA A C 1
ATOM 931 O O . ALA A 1 113 ? 12.654 -14.020 -11.364 1.00 85.06 113 ALA A O 1
ATOM 932 N N . GLY A 1 114 ? 10.740 -13.535 -10.319 1.00 85.00 114 GLY A N 1
ATOM 933 C CA . GLY A 1 114 ? 11.317 -12.562 -9.391 1.00 85.00 114 GLY A CA 1
ATOM 934 C C . GLY A 1 114 ? 11.519 -11.158 -9.960 1.00 85.00 114 GLY A C 1
ATOM 935 O O . GLY A 1 114 ? 12.223 -10.357 -9.335 1.00 85.00 114 GLY A O 1
ATOM 936 N N . THR A 1 115 ? 10.916 -10.842 -11.108 1.00 88.81 115 THR A N 1
ATOM 937 C CA . THR A 1 115 ? 10.923 -9.492 -11.703 1.00 88.81 115 THR A CA 1
ATOM 938 C C . THR A 1 115 ? 9.819 -8.593 -11.141 1.00 88.81 115 THR A C 1
ATOM 940 O O . THR A 1 115 ? 9.957 -7.364 -11.104 1.00 88.81 115 THR A O 1
ATOM 943 N N . GLN A 1 116 ? 8.755 -9.201 -10.621 1.00 92.50 116 GLN A N 1
ATOM 944 C CA . GLN A 1 116 ? 7.600 -8.524 -10.054 1.00 92.50 116 GLN A CA 1
ATOM 945 C C . GLN A 1 116 ? 7.413 -8.884 -8.577 1.00 92.50 116 GLN A C 1
ATOM 947 O O . GLN A 1 116 ? 7.868 -9.919 -8.088 1.00 92.50 116 GLN A O 1
ATOM 952 N N . LEU A 1 117 ? 6.742 -7.992 -7.857 1.00 93.12 117 LEU A N 1
ATOM 953 C CA . LEU A 1 117 ? 6.342 -8.149 -6.470 1.00 93.12 117 LEU A CA 1
ATOM 954 C C . LEU A 1 117 ? 4.817 -8.082 -6.407 1.00 93.12 117 LEU A C 1
ATOM 956 O O . LEU A 1 117 ? 4.225 -7.055 -6.743 1.00 93.12 117 LEU A O 1
ATOM 960 N N . LYS A 1 118 ? 4.188 -9.159 -5.946 1.00 93.69 118 LYS A N 1
ATOM 961 C CA . LYS A 1 118 ? 2.772 -9.174 -5.609 1.00 93.69 118 LYS A CA 1
ATOM 962 C C . LYS A 1 118 ? 2.604 -8.764 -4.155 1.00 93.69 118 LYS A C 1
ATOM 964 O O . LYS A 1 118 ? 2.954 -9.497 -3.233 1.00 93.69 118 LYS A O 1
ATOM 969 N N . VAL A 1 119 ? 2.081 -7.563 -3.966 1.00 93.75 119 VAL A N 1
ATOM 970 C CA . VAL A 1 119 ? 1.768 -7.001 -2.658 1.00 93.75 119 VAL A CA 1
ATOM 971 C C . VAL A 1 119 ? 0.329 -7.342 -2.325 1.00 93.75 119 VAL A C 1
ATOM 973 O O . VAL A 1 119 ? -0.563 -7.015 -3.101 1.00 93.75 119 VAL A O 1
ATOM 976 N N . THR A 1 120 ? 0.092 -7.950 -1.169 1.00 94.81 120 THR A N 1
ATOM 977 C CA . THR A 1 120 ? -1.249 -8.302 -0.696 1.00 94.81 120 THR A CA 1
ATOM 978 C C . THR A 1 120 ? -1.556 -7.549 0.587 1.00 94.81 120 THR A C 1
ATOM 980 O O . THR A 1 120 ? -0.807 -7.659 1.550 1.00 94.81 120 THR A O 1
ATOM 983 N N . TYR A 1 121 ? -2.656 -6.802 0.618 1.00 94.81 121 TYR A N 1
ATOM 984 C CA . TYR A 1 121 ? -3.220 -6.227 1.834 1.00 94.81 121 TYR A CA 1
ATOM 985 C C . TYR A 1 121 ? -4.223 -7.204 2.433 1.00 94.81 121 TYR A C 1
ATOM 987 O O . TYR A 1 121 ? -5.166 -7.634 1.760 1.00 94.81 121 TYR A O 1
ATOM 995 N N . ASN A 1 122 ? -4.024 -7.538 3.704 1.00 92.25 122 ASN A N 1
ATOM 996 C CA . ASN A 1 122 ? -4.935 -8.376 4.464 1.00 92.25 122 ASN A CA 1
ATOM 997 C C . ASN A 1 122 ? -5.906 -7.480 5.238 1.00 92.25 122 ASN A C 1
ATOM 999 O O . ASN A 1 122 ? -5.491 -6.574 5.964 1.00 92.25 122 ASN A O 1
ATOM 1003 N N . GLY A 1 123 ? -7.203 -7.722 5.076 1.00 90.50 123 GLY A N 1
ATOM 1004 C CA . GLY A 1 123 ? -8.248 -6.979 5.762 1.00 90.50 123 GLY A CA 1
ATOM 1005 C C . GLY A 1 123 ? -8.262 -7.219 7.271 1.00 90.50 123 GLY A C 1
ATOM 1006 O O . GLY A 1 123 ? -7.746 -8.218 7.776 1.00 90.50 123 GLY A O 1
ATOM 1007 N N . LYS A 1 124 ? -8.882 -6.300 8.006 1.00 85.75 124 LYS A N 1
ATOM 1008 C CA . LYS A 1 124 ? -9.253 -6.451 9.415 1.00 85.75 124 LYS A CA 1
ATOM 1009 C C . LYS A 1 124 ? -10.774 -6.478 9.490 1.00 85.75 124 LYS A C 1
ATOM 1011 O O . LYS A 1 124 ? -11.409 -5.552 8.989 1.00 85.75 124 LYS A O 1
ATOM 1016 N N . ILE A 1 125 ? -11.352 -7.493 10.138 1.00 76.75 125 ILE A N 1
ATOM 1017 C CA . ILE A 1 125 ? -12.793 -7.486 10.417 1.00 76.75 125 ILE A CA 1
ATOM 1018 C C . ILE A 1 125 ? -13.077 -6.306 11.344 1.00 76.75 125 ILE A C 1
ATOM 1020 O O . ILE A 1 125 ? -12.594 -6.262 12.478 1.00 76.75 125 ILE A O 1
ATOM 1024 N N . VAL A 1 126 ? -13.835 -5.338 10.841 1.00 71.88 126 VAL A N 1
ATOM 1025 C CA . VAL A 1 126 ? -14.366 -4.238 11.641 1.00 71.88 126 VAL A CA 1
ATOM 1026 C C . VAL A 1 126 ? -15.840 -4.543 11.844 1.00 71.88 126 VAL A C 1
ATOM 1028 O O . VAL A 1 126 ? -16.626 -4.404 10.909 1.00 71.88 126 VAL A O 1
ATOM 1031 N N . ASN A 1 127 ? -16.200 -5.023 13.037 1.00 56.97 127 ASN A N 1
ATOM 1032 C CA . ASN A 1 127 ? -17.609 -5.159 13.394 1.00 56.97 127 ASN A CA 1
ATOM 1033 C C . ASN A 1 127 ? -18.224 -3.749 13.454 1.00 56.97 127 ASN A C 1
ATOM 1035 O O . ASN A 1 127 ? -17.590 -2.867 14.043 1.00 56.97 127 ASN A O 1
ATOM 1039 N N . PRO A 1 128 ? -19.372 -3.523 12.791 1.00 54.59 128 PRO A N 1
ATOM 1040 C CA . PRO 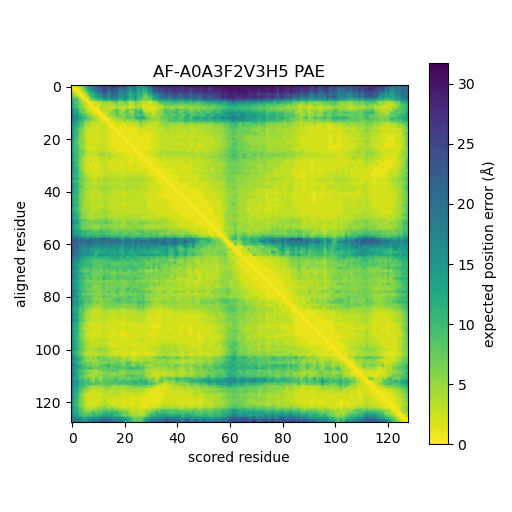A 1 128 ? -20.083 -2.252 12.849 1.00 54.59 128 PRO A CA 1
ATOM 1041 C C . PRO A 1 128 ? -20.572 -1.929 14.263 1.00 54.59 128 PRO A C 1
ATOM 1043 O O . PRO A 1 128 ? -20.834 -2.881 15.036 1.00 54.59 128 PRO A O 1
#

pLDDT: mean 84.57, std 11.05, range [36.59, 94.81]

Secondary structure (DSSP, 8-state):
------EEETTSTTS-HHHHHHHHHTT-EEEEEEEGGGHHHHHHHHHHHHHHHHHHHH--SHHHHHHHHHHHHHHHHHHHHHHTT-HHHHHHHHHHHHHGGGEEEEEEEEEGGGTEEEEEEEE-----

Mean predicted aligned error: 6.21 Å